Protein AF-A0A7X1GLT7-F1 (afdb_monomer)

Sequence (63 aa):
MKDLRFRQIKRILIRSTNWVGDAVITTPAIRAVRKNFPEAKISLLAKPWVAPIFYNNPYIDNI

Nearest PDB structures (foldseek):
  3tov-assembly2_B  TM=8.887E-01  e=1.456E-03  Veillonella parvula DSM 2008
  3tov-assembly1_A  TM=9.528E-01  e=9.136E-03  Veillonella parvula DSM 2008
  1psw-assembly1_A  TM=8.878E-01  e=6.960E-03  Escherichia coli
  8i0e-assembly1_A  TM=6.723E-01  e=2.087E-01  Scutellaria baicalensis
  7pax-assembly1_B-2  TM=4.833E-01  e=2.108E+00  Homo sapiens

Radius of gyration: 12.21 Å; Cα contacts (8 Å, |Δi|>4): 76; chains: 1; bounding box: 23×18×34 Å

Foldseek 3Di:
DDPDPLQPAAEEEAEADADQVRNLVCLVVLVVNCVSHVRHAYEYHYDPVNVVVCPPRPSHDYD

Mean predicted aligned error: 3.63 Å

pLDDT: mean 93.53, std 9.66, range [51.22, 98.5]

Secondary structure (DSSP, 8-state):
-----GGG--EEEEEPPSSHHHHHHHHHHHHHHHHH-TTSEEEEE--TTTGGGGTT-TT-SB-

Structure (mmCIF, N/CA/C/O backbone):
data_AF-A0A7X1GLT7-F1
#
_entry.id   AF-A0A7X1GLT7-F1
#
loop_
_atom_site.group_PDB
_atom_site.id
_atom_site.type_symbol
_atom_site.label_atom_id
_atom_site.label_alt_id
_atom_site.label_comp_id
_atom_site.label_asym_id
_atom_site.label_entity_id
_atom_site.label_seq_id
_atom_site.pdbx_PDB_ins_code
_atom_site.Cartn_x
_atom_site.Cartn_y
_atom_site.Cartn_z
_atom_site.occupancy
_atom_site.B_iso_or_equiv
_atom_site.auth_seq_id
_atom_site.auth_comp_id
_atom_site.auth_asym_id
_atom_site.auth_atom_id
_atom_site.pdbx_PDB_model_num
ATOM 1 N N . MET A 1 1 ? 7.184 -7.654 25.305 1.00 51.22 1 MET A N 1
ATOM 2 C CA . MET A 1 1 ? 6.569 -7.284 24.009 1.00 51.22 1 MET A CA 1
ATOM 3 C C . MET A 1 1 ? 5.543 -6.198 24.309 1.00 51.22 1 MET A C 1
ATOM 5 O O . MET A 1 1 ? 4.764 -6.411 25.228 1.00 51.22 1 MET A O 1
ATOM 9 N N . LYS A 1 2 ? 5.604 -5.011 23.688 1.00 60.91 2 LYS A N 1
ATOM 10 C CA . LYS A 1 2 ? 4.624 -3.943 23.977 1.00 60.91 2 LYS A CA 1
ATOM 11 C C . LYS A 1 2 ? 3.242 -4.398 23.505 1.00 60.91 2 LYS A C 1
ATOM 13 O O . LYS A 1 2 ? 3.134 -4.883 22.383 1.00 60.91 2 LYS A O 1
ATOM 18 N N . ASP A 1 3 ? 2.227 -4.232 24.345 1.00 68.56 3 ASP A N 1
ATOM 19 C CA . ASP A 1 3 ? 0.836 -4.451 23.952 1.00 68.56 3 ASP A CA 1
ATOM 20 C C . ASP A 1 3 ? 0.446 -3.411 22.891 1.00 68.56 3 ASP A C 1
ATOM 22 O O . ASP A 1 3 ? 0.338 -2.210 23.163 1.00 68.56 3 ASP A O 1
ATOM 26 N N . LEU A 1 4 ? 0.326 -3.861 21.643 1.00 66.38 4 LEU A N 1
ATOM 27 C CA . LEU A 1 4 ? -0.164 -3.041 20.548 1.00 66.38 4 LEU A CA 1
ATOM 28 C C . LEU A 1 4 ? -1.681 -3.156 20.543 1.00 66.38 4 LEU A C 1
ATOM 30 O O . LEU A 1 4 ? -2.252 -4.099 20.001 1.00 66.38 4 LEU A O 1
ATOM 34 N N . ARG A 1 5 ? -2.347 -2.149 21.106 1.00 78.50 5 ARG A N 1
ATOM 35 C CA . ARG A 1 5 ? -3.799 -1.988 20.985 1.00 78.50 5 ARG A CA 1
ATOM 36 C C . ARG A 1 5 ? -4.145 -1.692 19.522 1.00 78.50 5 ARG A C 1
ATOM 38 O O . ARG A 1 5 ? -4.285 -0.535 19.136 1.00 78.50 5 ARG A O 1
ATOM 45 N N . PHE A 1 6 ? -4.268 -2.734 18.698 1.00 74.19 6 PHE A N 1
ATOM 46 C CA . PHE A 1 6 ? -4.408 -2.646 17.238 1.00 74.19 6 PHE A CA 1
ATOM 47 C C . PHE A 1 6 ? -5.541 -1.712 16.784 1.00 74.19 6 PHE A C 1
ATOM 49 O O . PHE A 1 6 ? -5.372 -0.965 15.825 1.00 74.19 6 PHE A O 1
ATOM 56 N N . ARG A 1 7 ? -6.655 -1.661 17.530 1.00 75.50 7 ARG A N 1
ATOM 57 C CA . ARG A 1 7 ? -7.793 -0.757 17.261 1.00 75.50 7 ARG A CA 1
ATOM 58 C C . ARG A 1 7 ? -7.467 0.738 17.395 1.00 75.50 7 ARG A C 1
ATOM 60 O O . ARG A 1 7 ? -8.230 1.573 16.924 1.00 75.50 7 ARG A O 1
ATOM 67 N N . GLN A 1 8 ? -6.360 1.092 18.043 1.00 87.94 8 GLN A N 1
ATOM 68 C CA . GLN A 1 8 ? -5.936 2.480 18.244 1.00 87.94 8 GLN A CA 1
ATOM 69 C C . GLN A 1 8 ? -4.880 2.942 17.236 1.00 87.94 8 GLN A C 1
ATOM 71 O O . GLN A 1 8 ? -4.495 4.111 17.251 1.00 87.94 8 GLN A O 1
ATOM 76 N N . ILE A 1 9 ? -4.403 2.061 16.353 1.00 93.31 9 ILE A N 1
ATOM 77 C CA . ILE A 1 9 ? -3.447 2.444 15.316 1.00 93.31 9 ILE A CA 1
ATOM 78 C C . ILE A 1 9 ? -4.189 3.269 14.264 1.00 93.31 9 ILE A C 1
ATOM 80 O O . ILE A 1 9 ? -4.990 2.749 13.495 1.00 93.31 9 ILE A O 1
ATOM 84 N N . LYS A 1 10 ? -3.925 4.578 14.247 1.00 95.25 10 LYS A N 1
ATOM 85 C CA . LYS A 1 10 ? -4.562 5.526 13.319 1.00 95.25 10 LYS A CA 1
ATOM 86 C C . LYS A 1 10 ? -3.692 5.895 12.117 1.00 95.25 10 LYS A C 1
ATOM 88 O O . LYS A 1 10 ? -4.202 6.482 11.168 1.00 95.25 10 LYS A O 1
ATOM 93 N N . ARG A 1 11 ? -2.391 5.590 12.143 1.00 96.88 11 ARG A N 1
ATOM 94 C CA . ARG A 1 11 ? -1.445 5.913 11.062 1.00 96.88 11 ARG A CA 1
ATOM 95 C C . ARG A 1 11 ? -0.467 4.771 10.853 1.00 96.88 11 ARG A C 1
ATOM 97 O O . ARG A 1 11 ? 0.112 4.282 11.821 1.00 96.88 11 ARG A O 1
ATOM 104 N N . ILE A 1 12 ? -0.280 4.381 9.600 1.00 97.50 12 ILE A N 1
ATOM 105 C CA . ILE A 1 12 ? 0.624 3.312 9.187 1.00 97.50 12 ILE A CA 1
ATOM 106 C C . ILE A 1 12 ? 1.466 3.835 8.029 1.00 97.50 12 ILE A C 1
ATOM 108 O O . ILE A 1 12 ? 0.933 4.348 7.048 1.00 97.50 12 ILE A O 1
ATOM 112 N N . LEU A 1 13 ? 2.782 3.683 8.146 1.00 98.12 13 LEU A N 1
ATOM 113 C CA . LEU A 1 13 ? 3.706 3.878 7.038 1.00 98.12 13 LEU A CA 1
ATOM 114 C C . LEU A 1 13 ? 4.156 2.505 6.545 1.00 98.12 13 LEU A C 1
ATOM 116 O O . LEU A 1 13 ? 4.737 1.733 7.306 1.00 98.12 13 LEU A O 1
ATOM 120 N N . ILE A 1 14 ? 3.906 2.212 5.275 1.00 97.81 14 ILE A N 1
ATOM 121 C CA . ILE A 1 14 ? 4.453 1.044 4.591 1.00 97.81 14 ILE A CA 1
ATOM 122 C C . ILE A 1 14 ? 5.666 1.517 3.797 1.00 97.81 14 ILE A C 1
ATOM 124 O O . ILE A 1 14 ? 5.586 2.483 3.045 1.00 97.81 14 ILE A O 1
ATOM 128 N N . ARG A 1 15 ? 6.805 0.845 3.948 1.00 97.62 15 ARG A N 1
ATOM 129 C CA . ARG A 1 15 ? 7.978 1.096 3.110 1.00 97.62 15 ARG A CA 1
ATOM 130 C C . ARG A 1 15 ? 7.992 0.077 1.976 1.00 97.62 15 ARG A C 1
ATOM 132 O O . ARG A 1 15 ? 8.123 -1.116 2.236 1.00 97.62 15 ARG A O 1
ATOM 139 N N . SER A 1 16 ? 7.872 0.544 0.737 1.00 96.88 16 SER A N 1
ATOM 140 C CA . SER A 1 16 ? 7.933 -0.311 -0.451 1.00 96.88 16 SER A CA 1
ATOM 141 C C . SER A 1 16 ? 9.314 -0.938 -0.615 1.00 96.88 16 SER A C 1
ATOM 143 O O . SER A 1 16 ? 10.338 -0.358 -0.249 1.00 96.88 16 SER A O 1
ATOM 145 N N . THR A 1 17 ? 9.355 -2.106 -1.241 1.00 95.81 17 THR A N 1
ATOM 146 C CA . THR A 1 17 ? 10.575 -2.691 -1.798 1.00 95.81 17 THR A CA 1
ATOM 147 C C . THR A 1 17 ? 11.123 -1.833 -2.947 1.00 95.81 17 THR A C 1
ATOM 149 O O . THR A 1 17 ? 10.434 -0.958 -3.476 1.00 95.81 17 THR A O 1
ATOM 152 N N . ASN A 1 18 ? 12.400 -2.034 -3.291 1.00 97.06 18 ASN A N 1
ATOM 153 C CA . ASN A 1 18 ? 13.097 -1.214 -4.294 1.00 97.06 18 ASN A CA 1
ATOM 154 C C . ASN A 1 18 ? 12.978 -1.755 -5.727 1.00 97.06 18 ASN A C 1
ATOM 156 O O . ASN A 1 18 ? 13.231 -1.000 -6.665 1.00 97.06 18 ASN A O 1
ATOM 160 N N . TRP A 1 19 ? 12.646 -3.036 -5.891 1.00 97.44 19 TRP A N 1
ATOM 161 C CA . TRP A 1 19 ? 12.585 -3.719 -7.182 1.00 97.44 19 TRP A CA 1
ATOM 162 C C . TRP A 1 19 ? 11.138 -3.864 -7.651 1.00 97.44 19 TRP A C 1
ATOM 164 O O . TRP A 1 19 ? 10.239 -4.088 -6.844 1.00 97.44 19 TRP A O 1
ATOM 174 N N . VAL A 1 20 ? 10.920 -3.765 -8.964 1.00 96.94 20 VAL A N 1
ATOM 175 C CA . VAL A 1 20 ? 9.579 -3.794 -9.576 1.00 96.94 20 VAL A CA 1
ATOM 176 C C . VAL A 1 20 ? 8.826 -5.086 -9.245 1.00 96.94 20 VAL A C 1
ATOM 178 O O . VAL A 1 20 ? 7.678 -5.020 -8.815 1.00 96.94 20 VAL A O 1
ATOM 181 N N . GLY A 1 21 ? 9.471 -6.249 -9.388 1.00 96.75 21 GLY A N 1
ATOM 182 C CA . GLY A 1 21 ? 8.836 -7.544 -9.107 1.00 96.75 21 GLY A CA 1
ATOM 183 C C . GLY A 1 21 ? 8.345 -7.650 -7.663 1.00 96.75 21 GLY A C 1
ATOM 184 O O . GLY A 1 21 ? 7.180 -7.961 -7.416 1.00 96.75 21 GLY A O 1
ATOM 185 N N . ASP A 1 22 ? 9.198 -7.280 -6.710 1.00 96.75 22 ASP A N 1
ATOM 186 C CA . ASP A 1 22 ? 8.840 -7.276 -5.293 1.00 96.75 22 ASP A CA 1
ATOM 187 C C . ASP A 1 22 ? 7.708 -6.285 -4.990 1.00 96.75 22 ASP A C 1
ATOM 189 O O . ASP A 1 22 ? 6.833 -6.563 -4.168 1.00 96.75 22 ASP A O 1
ATOM 193 N N . ALA A 1 23 ? 7.716 -5.113 -5.631 1.00 96.75 23 ALA A N 1
ATOM 194 C CA . ALA A 1 23 ? 6.698 -4.086 -5.434 1.00 96.75 23 ALA A CA 1
ATOM 195 C C . ALA A 1 23 ? 5.315 -4.581 -5.889 1.00 96.75 23 ALA A C 1
ATOM 197 O O . ALA A 1 23 ? 4.331 -4.408 -5.168 1.00 96.75 23 ALA A O 1
ATOM 198 N N . VAL A 1 24 ? 5.252 -5.291 -7.021 1.00 96.38 24 VAL A N 1
ATOM 199 C CA . VAL A 1 24 ? 4.028 -5.953 -7.499 1.00 96.38 24 VAL A CA 1
ATOM 200 C C . VAL A 1 24 ? 3.545 -7.000 -6.490 1.00 96.38 24 VAL A C 1
ATOM 202 O O . VAL A 1 24 ? 2.375 -6.987 -6.094 1.00 96.38 24 VAL A O 1
ATOM 205 N N . ILE A 1 25 ? 4.448 -7.857 -6.003 1.00 95.88 25 ILE A N 1
ATOM 206 C CA . ILE A 1 25 ? 4.131 -8.924 -5.036 1.00 95.88 25 ILE A CA 1
ATOM 207 C C . ILE A 1 25 ? 3.740 -8.358 -3.657 1.00 95.88 25 ILE A C 1
ATOM 209 O O . ILE A 1 25 ? 3.051 -9.023 -2.888 1.00 95.88 25 ILE A O 1
ATOM 213 N N . THR A 1 26 ? 4.091 -7.107 -3.347 1.00 94.00 26 THR A N 1
ATOM 214 C CA . THR A 1 26 ? 3.712 -6.434 -2.090 1.00 94.00 26 THR A CA 1
ATOM 215 C C . THR A 1 26 ? 2.243 -5.981 -2.073 1.00 94.00 26 THR A C 1
ATOM 217 O O . THR A 1 26 ? 1.657 -5.802 -1.002 1.00 94.00 26 THR A O 1
ATOM 220 N N . THR A 1 27 ? 1.589 -5.832 -3.229 1.00 95.62 27 THR A N 1
ATOM 221 C CA . THR A 1 27 ? 0.210 -5.308 -3.310 1.00 95.62 27 THR A CA 1
ATOM 222 C C . THR A 1 27 ? -0.838 -6.077 -2.477 1.00 95.62 27 THR A C 1
ATOM 224 O O . THR A 1 27 ? -1.659 -5.415 -1.827 1.00 95.62 27 THR A O 1
ATOM 227 N N . PRO A 1 28 ? -0.823 -7.426 -2.358 1.00 96.94 28 PRO A N 1
ATOM 228 C CA . PRO A 1 28 ? -1.774 -8.149 -1.513 1.00 96.94 28 PRO A CA 1
ATOM 229 C C . PRO A 1 28 ? -1.530 -7.921 -0.017 1.00 96.94 28 PRO A C 1
ATOM 231 O O . PRO A 1 28 ? -2.482 -7.947 0.766 1.00 96.94 28 PRO A O 1
ATOM 234 N N . ALA A 1 29 ? -0.283 -7.660 0.389 1.00 96.81 29 ALA A N 1
ATOM 235 C CA . ALA A 1 29 ? 0.048 -7.334 1.772 1.00 96.81 29 ALA A CA 1
ATOM 236 C C . ALA A 1 29 ? -0.549 -5.977 2.171 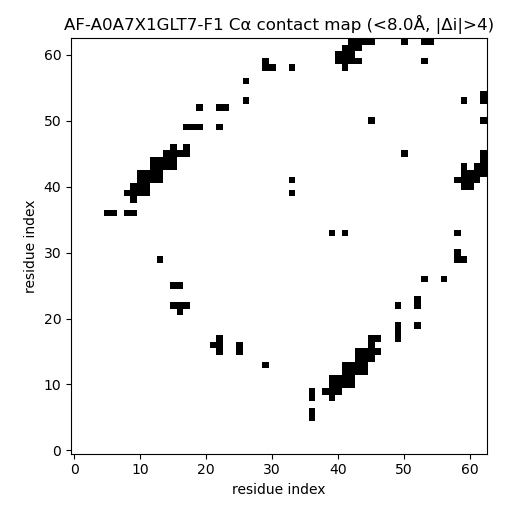1.00 96.81 29 ALA A C 1
ATOM 238 O O . ALA A 1 29 ? -1.149 -5.858 3.236 1.00 96.81 29 ALA A O 1
ATOM 239 N N . ILE A 1 30 ? -0.494 -4.981 1.280 1.00 97.81 30 ILE A N 1
ATOM 240 C CA . ILE A 1 30 ? -1.123 -3.665 1.492 1.00 97.81 30 ILE A CA 1
ATOM 241 C C . ILE A 1 30 ? -2.642 -3.817 1.683 1.00 97.81 30 ILE A C 1
ATOM 243 O O . ILE A 1 30 ? -3.214 -3.254 2.619 1.00 97.81 30 ILE A O 1
ATOM 247 N N . ARG A 1 31 ? -3.293 -4.657 0.866 1.00 98.19 31 ARG A N 1
ATOM 248 C CA . ARG A 1 31 ? -4.716 -5.000 1.037 1.00 98.19 31 ARG A CA 1
ATOM 249 C C . ARG A 1 31 ? -4.997 -5.628 2.403 1.00 98.19 31 ARG A C 1
ATOM 251 O O . ARG A 1 31 ? -5.987 -5.285 3.049 1.00 98.19 31 ARG A O 1
ATOM 258 N N . ALA A 1 32 ? -4.144 -6.549 2.849 1.00 97.88 32 ALA A N 1
ATOM 259 C CA . ALA A 1 32 ? -4.289 -7.189 4.152 1.00 97.88 32 ALA A CA 1
ATOM 260 C C . 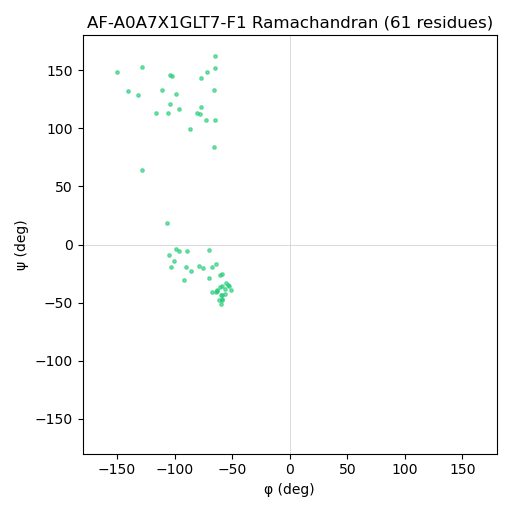ALA A 1 32 ? -4.156 -6.177 5.301 1.00 97.88 32 ALA A C 1
ATOM 262 O O . ALA A 1 32 ? -4.949 -6.226 6.241 1.00 97.88 32 ALA A O 1
ATOM 263 N N . VAL A 1 33 ? -3.224 -5.222 5.206 1.00 96.75 33 VAL A N 1
ATOM 264 C CA . VAL A 1 33 ? -3.101 -4.128 6.181 1.00 96.75 33 VAL A CA 1
ATOM 265 C C . VAL A 1 33 ? -4.395 -3.316 6.228 1.00 96.75 33 VAL A C 1
ATOM 267 O O . VAL A 1 33 ? -4.976 -3.183 7.302 1.00 96.75 33 VAL A O 1
ATOM 270 N N . ARG A 1 34 ? -4.923 -2.861 5.084 1.00 97.06 34 ARG A N 1
ATOM 271 C CA . ARG A 1 34 ? -6.196 -2.118 5.048 1.00 97.06 34 ARG A CA 1
ATOM 272 C C . ARG A 1 34 ? -7.351 -2.898 5.678 1.00 97.06 34 ARG A C 1
ATOM 274 O O . ARG A 1 34 ? -8.119 -2.321 6.438 1.00 97.06 34 ARG A O 1
ATOM 281 N N . LYS A 1 35 ? -7.461 -4.204 5.411 1.00 96.81 35 LYS A N 1
ATOM 282 C CA . LYS A 1 35 ? -8.519 -5.054 5.987 1.00 96.81 35 LYS A CA 1
ATOM 283 C C . LYS A 1 35 ? -8.461 -5.111 7.520 1.00 96.81 35 LYS A C 1
ATOM 28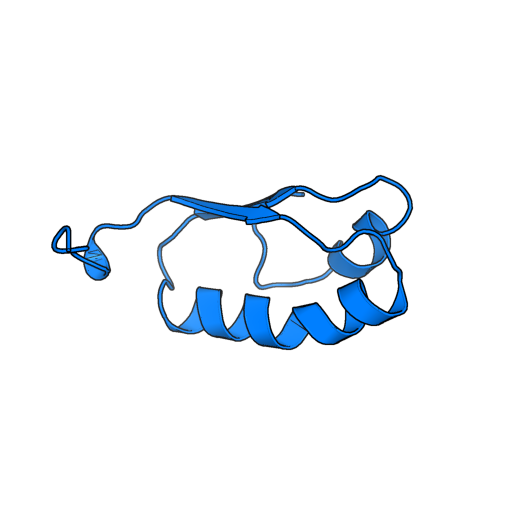5 O O . LYS A 1 35 ? -9.504 -5.156 8.160 1.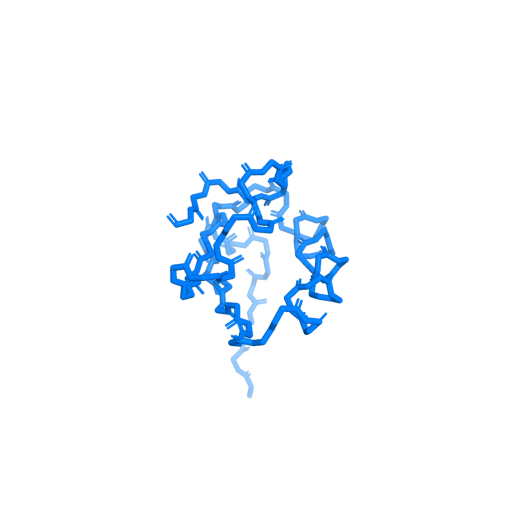00 96.81 35 LYS A O 1
ATOM 290 N N . ASN A 1 36 ? -7.261 -5.121 8.100 1.00 95.00 36 ASN A N 1
ATOM 291 C CA . ASN A 1 36 ? -7.073 -5.199 9.552 1.00 95.00 36 ASN A CA 1
ATOM 292 C C . ASN A 1 36 ? -7.123 -3.827 10.243 1.00 95.00 36 ASN A C 1
ATOM 294 O O . ASN A 1 36 ? -7.434 -3.752 11.429 1.00 95.00 36 ASN A O 1
ATOM 298 N N . PHE A 1 37 ? -6.853 -2.749 9.504 1.00 95.75 37 PHE A N 1
ATOM 299 C CA . PHE A 1 37 ? -6.863 -1.372 9.997 1.00 95.75 37 PHE A CA 1
ATOM 300 C C . PHE A 1 37 ? -7.731 -0.476 9.101 1.00 95.75 37 PHE A C 1
ATOM 302 O O . PHE A 1 37 ? -7.212 0.445 8.466 1.00 95.75 37 PHE A O 1
ATOM 309 N N . PRO A 1 38 ? -9.052 -0.727 9.025 1.00 94.69 38 PRO A N 1
ATOM 310 C CA . PRO A 1 38 ? -9.928 -0.048 8.069 1.00 94.69 38 PRO A CA 1
ATOM 311 C C . PRO A 1 38 ? -9.924 1.478 8.233 1.00 94.69 38 PRO A C 1
ATOM 313 O O . PRO A 1 38 ? -9.931 2.195 7.237 1.00 94.69 38 PRO A O 1
ATOM 316 N N . GLU A 1 39 ? -9.825 1.968 9.472 1.00 94.75 39 GLU A N 1
ATOM 317 C CA . GLU A 1 39 ? -9.822 3.400 9.808 1.00 94.75 39 GLU A CA 1
ATOM 318 C C . GLU A 1 39 ? -8.431 4.059 9.806 1.00 94.75 39 GLU A C 1
ATOM 320 O O . GLU A 1 39 ? -8.324 5.264 10.041 1.00 94.75 39 GLU A O 1
ATOM 325 N N . ALA A 1 40 ? -7.345 3.301 9.627 1.00 96.75 40 ALA A N 1
ATOM 326 C CA . ALA A 1 40 ? -6.008 3.883 9.677 1.00 96.75 40 ALA A CA 1
ATOM 327 C C . ALA A 1 40 ? -5.688 4.642 8.385 1.00 96.75 40 ALA A C 1
ATOM 329 O O . ALA A 1 40 ? -6.006 4.184 7.291 1.00 96.75 40 ALA A O 1
ATOM 330 N N . LYS A 1 41 ? -4.976 5.763 8.500 1.00 98.06 41 LYS A N 1
ATOM 331 C CA . LYS A 1 41 ? -4.347 6.415 7.350 1.00 98.06 41 LYS A CA 1
ATOM 332 C C . LYS A 1 41 ? -3.081 5.645 6.962 1.00 98.06 41 LYS A C 1
ATOM 334 O O . LYS A 1 41 ? -2.158 5.551 7.775 1.00 98.06 41 LYS A O 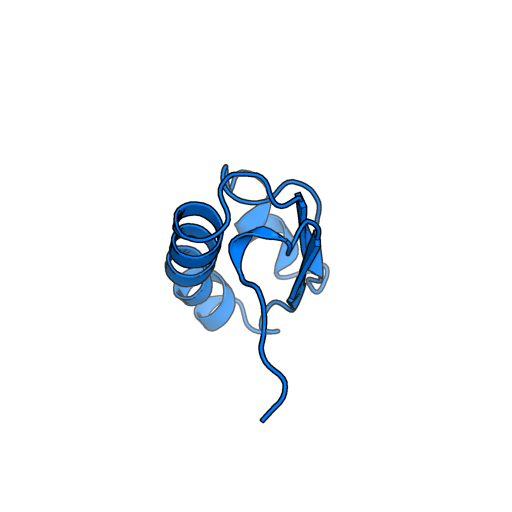1
ATOM 339 N N . ILE A 1 42 ? -3.037 5.097 5.754 1.00 98.44 42 ILE A N 1
ATOM 340 C CA . ILE A 1 42 ? -1.942 4.294 5.206 1.00 98.44 42 ILE A CA 1
ATOM 341 C C . ILE A 1 42 ? -1.177 5.132 4.179 1.00 98.44 42 ILE A C 1
ATOM 343 O O . ILE A 1 42 ? -1.693 5.441 3.107 1.00 98.44 42 ILE A O 1
ATOM 347 N N . SER A 1 43 ? 0.070 5.468 4.497 1.00 98.50 43 SER A N 1
ATOM 348 C CA . SER A 1 43 ? 1.009 6.096 3.563 1.00 98.50 43 SER A CA 1
ATOM 349 C C . SER A 1 43 ? 2.039 5.074 3.079 1.00 98.50 43 SER A C 1
ATOM 351 O O . SER A 1 43 ? 2.449 4.203 3.850 1.00 98.50 43 SER A O 1
ATOM 353 N N . LEU A 1 44 ? 2.491 5.186 1.832 1.00 98.06 44 LEU A N 1
ATOM 354 C CA . LEU A 1 44 ? 3.502 4.314 1.243 1.00 98.06 44 LEU A CA 1
ATOM 355 C C . LEU A 1 44 ? 4.762 5.106 0.884 1.00 98.06 44 LEU A C 1
ATOM 357 O O . LEU A 1 44 ? 4.763 5.854 -0.075 1.00 98.06 44 LEU A O 1
ATOM 361 N N . LEU A 1 45 ? 5.878 4.857 1.564 1.00 98.19 45 LEU A N 1
ATOM 362 C CA . L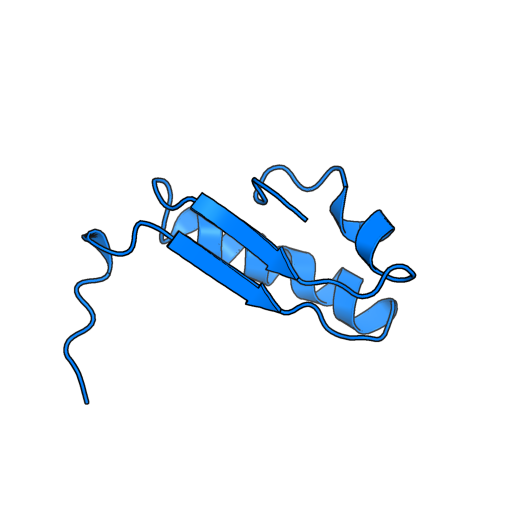EU A 1 45 ? 7.175 5.371 1.129 1.00 98.19 45 LEU A CA 1
ATOM 363 C C . LEU A 1 45 ? 7.746 4.477 0.023 1.00 98.19 45 LEU A C 1
ATOM 365 O O . LEU A 1 45 ? 8.126 3.330 0.284 1.00 98.19 45 LEU A O 1
ATOM 369 N N . ALA A 1 46 ? 7.860 5.009 -1.191 1.00 97.62 46 ALA A N 1
ATOM 370 C CA . ALA A 1 46 ? 8.369 4.291 -2.355 1.00 97.62 46 ALA A CA 1
ATOM 371 C C . ALA A 1 46 ? 9.495 5.056 -3.067 1.00 97.62 46 ALA A C 1
ATOM 373 O O . ALA A 1 46 ? 9.577 6.282 -3.014 1.00 97.62 46 ALA A O 1
ATOM 374 N N . LYS A 1 47 ? 10.388 4.327 -3.750 1.00 98.00 47 LYS A N 1
ATOM 375 C CA . LYS A 1 47 ? 11.344 4.961 -4.671 1.00 98.00 47 LYS A CA 1
ATOM 376 C C . LYS A 1 47 ? 10.603 5.444 -5.927 1.00 98.00 47 LYS A C 1
ATOM 378 O O . LYS A 1 47 ? 9.670 4.760 -6.351 1.00 98.00 47 LYS A O 1
ATOM 383 N N . PRO A 1 48 ? 11.041 6.544 -6.572 1.00 97.81 48 PRO A N 1
ATOM 384 C CA . PRO A 1 48 ? 10.328 7.122 -7.715 1.00 97.81 48 PRO A CA 1
ATOM 385 C C . PRO A 1 48 ? 10.044 6.137 -8.853 1.00 97.81 48 PRO A C 1
ATOM 387 O O . PRO A 1 48 ? 8.990 6.203 -9.466 1.00 97.81 48 PRO A O 1
ATOM 390 N N . TRP A 1 49 ? 10.945 5.184 -9.107 1.00 97.25 49 TRP A N 1
ATOM 391 C CA . TRP A 1 49 ? 10.792 4.210 -10.193 1.00 97.25 49 TRP A CA 1
ATOM 392 C C . TRP A 1 49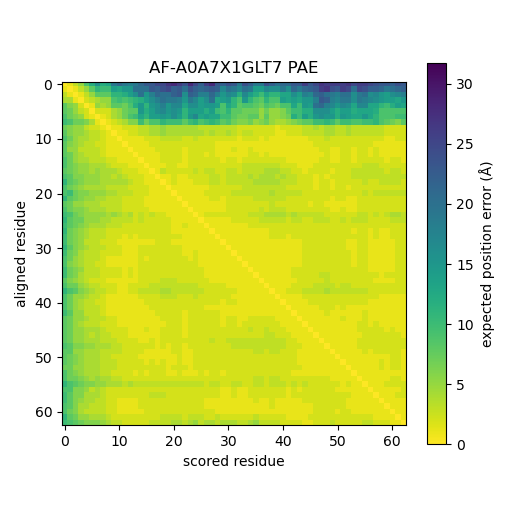 ? 9.825 3.054 -9.886 1.00 97.25 49 TRP A C 1
ATOM 394 O O . TRP A 1 49 ? 9.365 2.401 -10.815 1.00 97.25 49 TRP A O 1
ATOM 404 N N . VAL A 1 50 ? 9.498 2.789 -8.614 1.00 97.44 50 VAL A N 1
ATOM 405 C CA . VAL A 1 50 ? 8.467 1.794 -8.240 1.00 97.44 50 VAL A CA 1
ATOM 406 C C . VAL A 1 50 ? 7.145 2.438 -7.827 1.00 97.44 50 VAL A C 1
ATOM 408 O O . VAL A 1 50 ? 6.120 1.766 -7.855 1.00 97.44 50 VAL A O 1
ATOM 411 N N . ALA A 1 51 ? 7.137 3.727 -7.469 1.00 97.69 51 ALA A N 1
ATOM 412 C CA . ALA A 1 51 ? 5.932 4.448 -7.057 1.00 97.69 51 ALA A CA 1
ATOM 413 C C . ALA A 1 51 ? 4.749 4.315 -8.047 1.00 97.69 51 ALA A C 1
ATOM 415 O O . ALA A 1 51 ? 3.634 4.089 -7.571 1.00 97.69 51 ALA A O 1
ATOM 416 N N . PRO A 1 52 ? 4.951 4.337 -9.386 1.00 97.62 52 PRO A N 1
ATOM 417 C CA . PRO A 1 52 ? 3.853 4.206 -10.344 1.00 97.62 52 PRO A CA 1
ATOM 418 C C . PRO A 1 52 ? 3.039 2.913 -10.234 1.00 97.62 52 PRO A C 1
ATOM 420 O O . PRO A 1 52 ? 1.856 2.9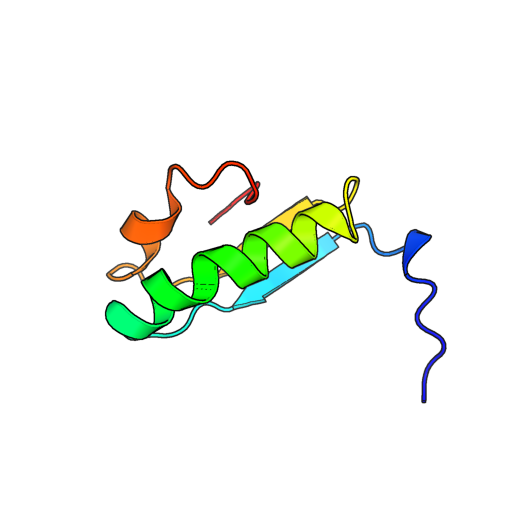13 -10.563 1.00 97.62 52 PRO A O 1
ATOM 423 N N . ILE A 1 53 ? 3.626 1.828 -9.712 1.00 96.69 53 ILE A N 1
ATOM 424 C CA . ILE A 1 53 ? 2.933 0.547 -9.474 1.00 96.69 53 ILE A CA 1
ATOM 425 C C . ILE A 1 53 ? 1.761 0.727 -8.495 1.00 96.69 53 ILE A C 1
ATOM 427 O O . ILE A 1 53 ? 0.789 -0.027 -8.525 1.00 96.69 53 ILE A O 1
ATOM 431 N N . PHE A 1 54 ? 1.841 1.734 -7.624 1.00 97.25 54 PHE A N 1
ATOM 432 C CA . PHE A 1 54 ? 0.923 1.926 -6.511 1.00 97.25 54 PHE A CA 1
ATOM 433 C C . PHE A 1 54 ? -0.093 3.055 -6.717 1.00 97.25 54 PHE A C 1
ATOM 435 O O . PHE A 1 54 ? -1.022 3.141 -5.920 1.00 97.25 54 PHE A O 1
ATOM 442 N N . TYR A 1 55 ? 0.029 3.891 -7.759 1.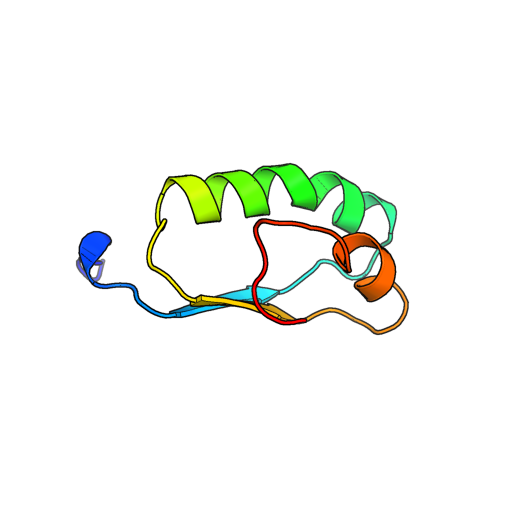00 95.62 55 TYR A N 1
ATOM 443 C CA . TYR A 1 55 ? -0.784 5.113 -7.922 1.00 95.62 55 TYR A CA 1
ATOM 444 C C . TYR A 1 55 ? -2.299 4.886 -7.892 1.00 95.62 55 TYR A C 1
ATOM 446 O O . TYR A 1 55 ? -3.026 5.722 -7.369 1.00 95.62 55 TYR A O 1
ATOM 454 N N . ASN A 1 56 ? -2.767 3.740 -8.385 1.00 94.81 56 ASN A N 1
ATOM 455 C CA . ASN A 1 56 ? -4.191 3.395 -8.405 1.00 94.81 56 ASN A CA 1
ATOM 456 C C . ASN A 1 56 ? -4.559 2.327 -7.366 1.00 94.81 56 ASN A C 1
ATOM 458 O O . ASN A 1 56 ? -5.578 1.652 -7.503 1.00 94.81 56 ASN A O 1
ATOM 462 N N . ASN A 1 57 ? -3.722 2.114 -6.350 1.00 97.31 57 ASN A N 1
ATOM 463 C CA . ASN A 1 57 ? -4.013 1.146 -5.304 1.00 97.31 57 ASN A CA 1
ATOM 464 C C . ASN A 1 57 ? -5.043 1.742 -4.321 1.00 97.31 57 ASN A C 1
ATOM 466 O O . ASN A 1 57 ? -4.691 2.640 -3.556 1.00 97.31 57 ASN A O 1
ATOM 470 N N . PRO A 1 58 ? -6.284 1.218 -4.263 1.00 97.50 58 PRO A N 1
ATOM 471 C CA . PRO A 1 58 ? -7.363 1.805 -3.462 1.00 97.50 58 PRO A CA 1
ATOM 472 C C . PRO A 1 58 ? -7.154 1.651 -1.949 1.00 97.50 58 PRO A C 1
ATOM 474 O O . PRO A 1 58 ? -7.963 2.114 -1.150 1.00 97.50 58 PRO A O 1
ATOM 477 N N . TYR A 1 59 ? -6.106 0.942 -1.533 1.00 98.31 59 TYR A N 1
ATOM 478 C CA . TYR A 1 59 ? -5.815 0.668 -0.132 1.00 98.31 59 TYR A CA 1
ATOM 479 C C . TYR A 1 59 ? -4.797 1.650 0.467 1.00 98.31 59 TYR A C 1
ATOM 481 O O . TYR A 1 59 ? -4.563 1.596 1.678 1.00 98.31 59 TYR A O 1
ATOM 489 N N . ILE A 1 60 ? -4.223 2.542 -0.347 1.00 98.19 60 ILE A N 1
ATOM 490 C CA . ILE A 1 60 ? -3.200 3.524 0.029 1.00 98.19 60 ILE A CA 1
ATOM 491 C C . ILE A 1 60 ? -3.803 4.925 -0.033 1.00 98.19 60 ILE A C 1
ATOM 493 O O . ILE A 1 60 ? -4.427 5.287 -1.022 1.00 98.19 60 ILE A O 1
ATOM 497 N N . ASP A 1 61 ? -3.576 5.727 1.005 1.00 98.25 61 ASP A N 1
ATOM 498 C CA . ASP A 1 61 ? -4.085 7.098 1.062 1.00 98.25 61 ASP A CA 1
ATOM 499 C C . ASP A 1 61 ? -3.082 8.116 0.501 1.00 98.25 61 ASP A C 1
ATOM 501 O O . ASP A 1 61 ? -3.484 9.184 0.055 1.00 98.25 61 ASP A O 1
ATOM 505 N N . ASN A 1 62 ? -1.770 7.850 0.611 1.00 97.56 62 ASN A N 1
ATOM 506 C CA . ASN A 1 62 ? -0.694 8.734 0.132 1.00 97.56 62 ASN A CA 1
ATOM 507 C C . ASN A 1 62 ? 0.536 7.909 -0.271 1.00 97.56 62 ASN A C 1
ATOM 509 O O . ASN A 1 62 ? 0.813 6.892 0.368 1.00 97.56 62 ASN A O 1
ATOM 513 N N . ILE A 1 63 ? 1.296 8.376 -1.261 1.00 95.25 63 ILE A N 1
ATOM 514 C CA . ILE A 1 63 ? 2.570 7.790 -1.711 1.00 95.25 63 ILE A CA 1
ATOM 515 C C . ILE A 1 63 ? 3.647 8.871 -1.647 1.00 95.25 63 ILE A C 1
ATOM 517 O O . ILE A 1 63 ? 3.363 9.974 -2.161 1.00 95.25 63 ILE A O 1
#

Solvent-accessible surface area (backbone atoms only — not comparable to full-atom values): 3913 Å² total; per-residue (Å²): 131,86,87,73,64,66,92,70,51,54,69,44,80,45,76,55,54,88,48,63,70,55,42,61,68,43,51,64,55,48,48,50,52,33,73,76,35,73,84,31,48,31,33,37,53,55,51,82,91,43,38,72,82,50,74,84,42,92,60,54,77,44,110